Protein AF-A0A353X025-F1 (afdb_monomer_lite)

Foldseek 3Di:
DPVVVVLVPLVVLVVCVVVLVVVLVVPPDPVSLLVSLVSLLSNCVVPVPVSVVQLVVLCVDPDPSSVVSSVSNVVVNVVVVVVVD

Radius of gyration: 12.6 Å; chains: 1; bounding box: 30×30×36 Å

Secondary structure (DSSP, 8-state):
--HHHHTT-HHHHHHTHHHHHHHHHT--SHHHHHHHHHHHHHHHHH-HHHHHHHHHHHHT-S-HHHHHHHHHHHHHHHHHHGGG-

pLDDT: mean 76.46, std 12.78, range [37.09, 87.19]

Structure (mmCIF, N/CA/C/O backbone):
data_AF-A0A353X025-F1
#
_entry.id   AF-A0A353X025-F1
#
loop_
_atom_site.group_PDB
_atom_site.id
_atom_site.type_symbol
_atom_site.label_atom_id
_atom_site.label_alt_id
_atom_site.label_comp_id
_atom_site.label_asym_id
_atom_site.label_entity_id
_atom_site.label_seq_id
_atom_site.pdbx_PDB_ins_code
_atom_site.Cartn_x
_atom_site.Cartn_y
_atom_site.Cartn_z
_atom_site.occu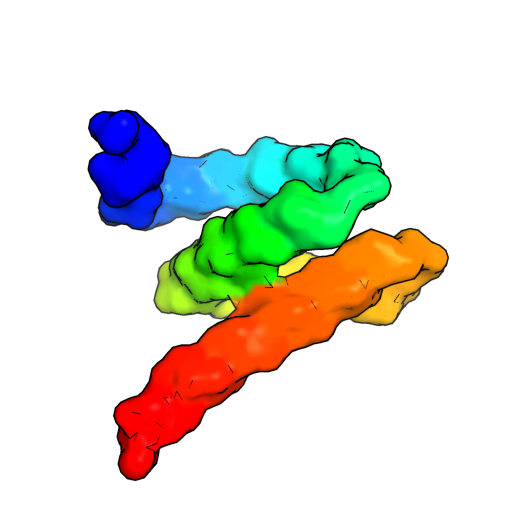pancy
_atom_site.B_iso_or_equiv
_atom_site.auth_seq_id
_atom_site.auth_comp_id
_atom_site.auth_asym_id
_atom_site.auth_atom_id
_atom_site.pdbx_PDB_model_num
ATOM 1 N N . MET A 1 1 ? -12.768 23.631 -3.271 1.00 42.47 1 MET A N 1
ATOM 2 C CA . MET A 1 1 ? -13.338 22.883 -2.133 1.00 42.47 1 MET A CA 1
ATOM 3 C C . MET A 1 1 ? -14.349 21.879 -2.693 1.00 42.47 1 MET A C 1
ATOM 5 O O . MET A 1 1 ? -15.532 22.155 -2.698 1.00 42.47 1 MET A O 1
ATOM 9 N N . PHE A 1 2 ? -13.868 20.789 -3.300 1.00 37.34 2 PHE A N 1
ATOM 10 C CA . PHE A 1 2 ? -14.705 19.748 -3.940 1.00 37.34 2 PHE A CA 1
ATOM 11 C C . PHE A 1 2 ? -14.189 18.334 -3.618 1.00 37.34 2 PHE A C 1
ATOM 13 O O . PHE A 1 2 ? -14.974 17.408 -3.493 1.00 37.34 2 PHE A O 1
ATOM 20 N N . LEU A 1 3 ? -12.880 18.168 -3.375 1.00 42.44 3 LEU A N 1
ATOM 21 C CA . LEU A 1 3 ? -12.331 16.880 -2.934 1.00 42.44 3 LEU A CA 1
ATOM 22 C C . LEU A 1 3 ? -12.703 16.507 -1.490 1.00 42.44 3 LEU A C 1
ATOM 24 O O . LEU A 1 3 ? -12.725 15.330 -1.160 1.00 42.44 3 LEU A O 1
ATOM 28 N N . GLU A 1 4 ? -12.977 17.468 -0.607 1.00 46.16 4 GLU A N 1
ATOM 29 C CA . GLU A 1 4 ? -13.227 17.160 0.811 1.00 46.16 4 GLU A CA 1
ATOM 30 C C . GLU A 1 4 ? -14.618 16.565 1.071 1.00 46.16 4 GLU A C 1
ATOM 32 O O . GLU A 1 4 ? -14.770 15.785 2.011 1.00 46.16 4 GLU A O 1
ATOM 37 N N . SER A 1 5 ? -15.614 16.889 0.237 1.00 47.41 5 SER A N 1
ATOM 38 C CA . SER A 1 5 ? -16.968 16.329 0.334 1.00 47.41 5 SER A CA 1
ATOM 39 C C . SER A 1 5 ? -17.044 14.901 -0.204 1.00 47.41 5 SER A C 1
ATOM 41 O O . SER A 1 5 ? -17.690 14.067 0.416 1.00 47.41 5 SER A O 1
ATOM 43 N N . GLU A 1 6 ? -16.321 14.595 -1.283 1.00 50.62 6 GLU A N 1
ATOM 44 C CA . GLU A 1 6 ? -16.287 13.260 -1.907 1.00 50.62 6 GLU A CA 1
ATOM 45 C C . GLU A 1 6 ? -15.503 12.234 -1.068 1.00 50.62 6 GLU A C 1
ATOM 47 O O . GLU A 1 6 ? -15.773 11.040 -1.109 1.00 50.62 6 GLU A O 1
ATOM 52 N N . ILE A 1 7 ? -14.565 12.683 -0.221 1.00 53.06 7 ILE A N 1
ATOM 53 C CA . ILE A 1 7 ? -13.847 11.796 0.714 1.00 53.06 7 ILE A CA 1
ATOM 54 C C . ILE A 1 7 ? -14.755 11.309 1.870 1.00 53.06 7 ILE A C 1
ATOM 56 O O . ILE A 1 7 ? -14.348 10.442 2.646 1.00 53.06 7 ILE A O 1
ATOM 60 N N . LYS A 1 8 ? -15.982 11.831 2.020 1.00 54.47 8 LYS A N 1
ATOM 61 C CA . LYS A 1 8 ? -16.947 11.284 2.992 1.00 54.47 8 LYS A CA 1
ATOM 62 C C . LYS A 1 8 ? -17.597 9.986 2.523 1.00 54.47 8 LYS A C 1
ATOM 64 O O . LYS A 1 8 ? -18.051 9.225 3.379 1.00 54.47 8 LYS A O 1
ATOM 69 N N . ASP A 1 9 ? -17.631 9.727 1.219 1.00 65.12 9 ASP A N 1
ATOM 70 C CA . ASP A 1 9 ? -18.355 8.586 0.681 1.00 65.12 9 ASP A CA 1
ATOM 71 C C . ASP A 1 9 ? -17.469 7.335 0.689 1.00 65.12 9 ASP A C 1
ATOM 73 O O . ASP A 1 9 ? -16.602 7.109 -0.161 1.00 65.12 9 ASP A O 1
ATOM 77 N N . ARG A 1 10 ? -17.623 6.546 1.757 1.00 67.25 10 ARG A N 1
ATOM 78 C CA . ARG A 1 10 ? -16.813 5.346 1.994 1.00 67.25 10 ARG A CA 1
ATOM 79 C C . ARG A 1 10 ? -16.994 4.323 0.877 1.00 67.25 10 ARG A C 1
ATOM 81 O O . ARG A 1 10 ? -16.025 3.665 0.515 1.00 67.25 10 ARG A O 1
ATOM 88 N N . GLU A 1 11 ? -18.196 4.214 0.320 1.00 67.94 11 GLU A N 1
ATOM 89 C CA . GLU A 1 11 ? -18.493 3.278 -0.765 1.00 67.94 11 GLU A CA 1
ATOM 90 C C . GLU A 1 11 ? -17.794 3.693 -2.062 1.00 67.94 11 GLU A C 1
ATOM 92 O O . GLU A 1 11 ? -17.181 2.851 -2.723 1.00 67.94 11 GLU A O 1
ATOM 97 N N . PHE A 1 12 ? -17.757 4.995 -2.367 1.00 72.25 12 PHE A N 1
ATOM 98 C CA . PHE A 1 12 ? -16.991 5.518 -3.501 1.00 72.25 12 PHE A CA 1
ATOM 99 C C . PHE A 1 12 ? -15.484 5.256 -3.369 1.00 72.25 12 PHE A C 1
ATOM 101 O O . PHE A 1 12 ? -14.837 4.838 -4.332 1.00 72.25 12 PHE A O 1
ATOM 108 N N . LEU A 1 13 ? -14.913 5.453 -2.175 1.00 69.38 13 LEU A N 1
ATOM 109 C CA . LEU A 1 13 ? -13.490 5.198 -1.909 1.00 69.38 13 LEU A CA 1
ATOM 110 C C . LEU A 1 13 ? -13.118 3.719 -2.070 1.00 69.38 13 LEU A C 1
ATOM 112 O O . LEU A 1 13 ? -12.034 3.396 -2.560 1.00 69.38 13 LEU A O 1
ATOM 116 N N . VAL A 1 14 ? -14.019 2.823 -1.671 1.00 70.75 14 VAL A N 1
ATOM 117 C CA . VAL A 1 14 ? -13.841 1.374 -1.790 1.00 70.75 14 VAL A CA 1
ATOM 118 C C . VAL A 1 14 ? -13.981 0.920 -3.241 1.00 70.75 14 VAL A C 1
ATOM 120 O O . VAL A 1 14 ? -13.124 0.175 -3.720 1.00 70.75 14 VAL A O 1
ATOM 123 N N . GLY A 1 15 ? -15.000 1.405 -3.957 1.00 76.94 15 GLY A N 1
ATOM 124 C CA . GLY A 1 15 ? -15.202 1.114 -5.379 1.00 76.94 15 GLY A CA 1
ATOM 125 C C . GLY A 1 15 ? -14.089 1.677 -6.267 1.00 76.94 15 GLY A C 1
ATOM 126 O O . GLY A 1 15 ? -13.690 1.049 -7.243 1.00 76.94 15 GLY A O 1
ATOM 127 N N . SER A 1 16 ? -13.512 2.815 -5.879 1.00 75.88 16 SER A N 1
ATOM 128 C CA . SER A 1 16 ? -12.411 3.459 -6.604 1.00 75.88 16 SER A CA 1
ATOM 129 C C . SER A 1 16 ? -11.028 2.939 -6.206 1.00 75.88 16 SER A C 1
ATOM 131 O O . SER A 1 16 ? -10.029 3.392 -6.762 1.00 75.88 16 SER A O 1
ATOM 133 N N . CYS A 1 17 ? -10.926 1.991 -5.266 1.00 74.62 17 CYS A N 1
ATOM 134 C CA . CYS A 1 17 ? -9.646 1.474 -4.774 1.00 74.62 17 CYS A CA 1
ATOM 135 C C . CYS A 1 17 ? -8.750 0.972 -5.919 1.00 74.62 17 CYS A C 1
ATOM 137 O O . CYS A 1 17 ? -7.563 1.291 -5.958 1.00 74.62 17 CYS A O 1
ATOM 139 N N . ASP A 1 18 ? -9.321 0.250 -6.884 1.00 78.88 18 ASP A N 1
ATOM 140 C CA . ASP A 1 18 ? -8.584 -0.281 -8.033 1.00 78.88 18 ASP A CA 1
ATOM 141 C C . ASP A 1 18 ? -8.082 0.829 -8.979 1.00 78.88 18 ASP A C 1
ATOM 143 O O . ASP A 1 18 ? -6.957 0.757 -9.471 1.00 78.88 18 ASP A O 1
ATOM 147 N N . VAL A 1 19 ? -8.834 1.926 -9.125 1.00 82.06 19 VAL A N 1
ATOM 148 C CA . VAL A 1 19 ? -8.400 3.123 -9.872 1.00 82.06 19 VAL A CA 1
ATOM 149 C C . VAL A 1 19 ? -7.265 3.846 -9.143 1.00 82.06 19 VAL A C 1
ATOM 151 O O . VAL A 1 19 ? -6.271 4.248 -9.747 1.00 82.06 19 VAL A O 1
ATOM 154 N N . ILE A 1 20 ? -7.363 3.977 -7.819 1.00 79.19 20 ILE A N 1
ATOM 155 C CA . ILE A 1 20 ? -6.339 4.635 -6.997 1.00 79.19 20 ILE A CA 1
ATOM 156 C C . ILE A 1 20 ? -5.039 3.803 -6.993 1.00 79.19 20 ILE A C 1
ATOM 158 O O . ILE A 1 20 ? -3.941 4.367 -6.974 1.00 79.19 20 ILE A O 1
ATOM 162 N N . LYS A 1 21 ? -5.126 2.467 -7.094 1.00 80.56 21 LYS A N 1
ATOM 163 C CA . LYS A 1 21 ? -3.954 1.601 -7.326 1.00 80.56 21 LYS A CA 1
ATOM 164 C C . LYS A 1 21 ? -3.283 1.888 -8.670 1.00 80.56 21 LYS A C 1
ATOM 166 O O . LYS A 1 21 ? -2.063 1.810 -8.755 1.00 80.56 21 LYS A O 1
ATOM 171 N N . GLU A 1 22 ? -4.028 2.250 -9.708 1.00 82.19 22 GLU A N 1
ATOM 172 C CA . GLU A 1 22 ? -3.424 2.664 -10.980 1.00 82.19 22 GLU A CA 1
ATOM 173 C C . GLU A 1 22 ? -2.730 4.023 -10.871 1.00 82.19 22 GLU A C 1
ATOM 175 O O . GLU A 1 22 ? -1.659 4.219 -11.445 1.00 82.19 22 GLU A O 1
ATOM 180 N N . TRP A 1 23 ? -3.264 4.948 -10.069 1.00 81.88 23 TRP A N 1
ATOM 181 C CA . TRP A 1 23 ? -2.627 6.250 -9.836 1.00 81.88 23 TRP A CA 1
ATOM 182 C C . TRP A 1 23 ? -1.252 6.124 -9.186 1.00 81.88 23 TRP A C 1
ATOM 184 O O . TRP A 1 23 ? -0.375 6.950 -9.446 1.00 81.88 23 TRP A O 1
ATOM 194 N N . GLN A 1 24 ? -1.040 5.071 -8.395 1.00 81.38 24 GLN A N 1
ATOM 195 C CA . GLN A 1 24 ? 0.261 4.746 -7.824 1.00 81.38 24 GLN A CA 1
ATOM 196 C C . GLN A 1 24 ? 1.329 4.493 -8.907 1.00 81.38 24 GLN A C 1
ATOM 198 O O . GLN A 1 24 ? 2.456 4.962 -8.745 1.00 81.38 24 GLN A O 1
ATOM 203 N N . LYS A 1 25 ? 0.976 3.912 -10.064 1.00 80.75 25 LYS A N 1
ATOM 204 C CA . LYS A 1 25 ? 1.907 3.719 -11.197 1.00 80.75 25 LYS A CA 1
ATOM 205 C C . LYS A 1 25 ? 2.364 5.042 -11.820 1.00 80.75 25 LYS A C 1
ATOM 207 O O . LYS A 1 25 ? 3.413 5.107 -12.454 1.00 80.75 25 LYS A O 1
ATOM 212 N N . HIS A 1 26 ? 1.588 6.109 -11.629 1.00 81.50 26 HIS A N 1
ATOM 213 C CA . HIS A 1 26 ? 1.876 7.456 -12.125 1.00 81.50 26 HIS A CA 1
ATOM 214 C C . HIS A 1 26 ? 2.507 8.372 -11.060 1.00 81.50 26 HIS A C 1
ATOM 216 O O . HIS A 1 26 ? 2.672 9.582 -11.284 1.00 81.50 26 HIS A O 1
ATOM 222 N N . VAL A 1 27 ? 2.878 7.824 -9.897 1.00 79.81 27 VAL A N 1
ATOM 223 C CA . VAL A 1 27 ? 3.599 8.565 -8.858 1.00 79.81 27 VAL A CA 1
ATOM 224 C C . VAL A 1 27 ? 5.041 8.763 -9.297 1.00 79.81 27 VAL A C 1
ATOM 226 O O . VAL A 1 27 ? 5.887 7.886 -9.182 1.00 79.81 27 VAL A O 1
ATOM 229 N N . ASN A 1 28 ? 5.319 9.969 -9.778 1.00 80.12 28 ASN A N 1
ATOM 230 C CA . ASN A 1 28 ? 6.657 10.416 -10.155 1.00 80.12 28 ASN A CA 1
ATOM 231 C C . ASN A 1 28 ? 7.185 11.556 -9.272 1.00 80.12 28 ASN A C 1
ATOM 233 O O . ASN A 1 28 ? 8.264 12.082 -9.526 1.00 80.12 28 ASN A O 1
ATOM 237 N N . ASN A 1 29 ? 6.414 11.976 -8.265 1.00 84.19 29 ASN A N 1
ATOM 238 C CA . ASN A 1 29 ? 6.756 13.114 -7.422 1.00 84.19 29 ASN A CA 1
ATOM 239 C C . ASN A 1 29 ? 6.343 12.895 -5.961 1.00 84.19 29 ASN A C 1
ATOM 241 O O . ASN A 1 29 ? 5.351 12.226 -5.662 1.00 84.19 29 ASN A O 1
ATOM 245 N N . TRP A 1 30 ? 7.069 13.551 -5.058 1.00 80.38 30 TRP A N 1
ATOM 246 C CA . TRP A 1 30 ? 6.873 13.499 -3.612 1.00 80.38 30 TRP A CA 1
ATOM 247 C C . TRP A 1 30 ? 5.490 14.006 -3.196 1.00 80.38 30 TRP A C 1
ATOM 249 O O . TRP A 1 30 ? 4.829 13.356 -2.394 1.00 80.38 30 TRP A O 1
ATOM 259 N N . GLY A 1 31 ? 5.009 15.103 -3.791 1.00 82.12 31 GLY A N 1
ATOM 260 C CA . GLY A 1 31 ? 3.681 15.646 -3.474 1.00 82.12 31 GLY A CA 1
ATOM 261 C C . GLY A 1 31 ? 2.536 14.701 -3.851 1.00 82.12 31 GLY A C 1
ATOM 262 O O . GLY A 1 31 ? 1.569 14.570 -3.106 1.00 82.12 31 GLY A O 1
ATOM 263 N N . LYS A 1 32 ? 2.669 13.977 -4.973 1.00 81.62 32 LYS A N 1
ATOM 264 C CA . LYS A 1 32 ? 1.687 12.960 -5.383 1.00 81.62 32 LYS A CA 1
ATOM 265 C C . LYS A 1 32 ? 1.708 11.761 -4.440 1.00 81.62 32 LYS A C 1
ATOM 267 O O . LYS A 1 32 ? 0.647 11.272 -4.075 1.00 81.62 32 LYS A O 1
ATOM 272 N N . CYS A 1 33 ? 2.900 11.329 -4.025 1.00 83.19 33 CYS A N 1
ATOM 273 C CA . CYS A 1 33 ? 3.073 10.243 -3.063 1.00 83.19 33 CYS A CA 1
ATOM 274 C C . CYS A 1 33 ? 2.424 10.576 -1.707 1.00 83.19 33 CYS A C 1
ATOM 276 O O . CYS A 1 33 ? 1.694 9.754 -1.163 1.00 83.19 33 CYS A O 1
ATOM 278 N N . ASP A 1 34 ? 2.611 11.800 -1.203 1.00 83.56 34 ASP A N 1
ATOM 279 C CA . ASP A 1 34 ? 2.013 12.255 0.062 1.00 83.56 34 ASP A CA 1
ATOM 280 C C . ASP A 1 34 ? 0.484 12.425 -0.016 1.00 83.56 34 ASP A C 1
ATOM 282 O O . ASP A 1 34 ? -0.248 12.091 0.915 1.00 83.56 34 ASP A O 1
ATOM 286 N N . ALA A 1 35 ? -0.033 12.905 -1.150 1.00 83.75 35 ALA A N 1
ATOM 287 C CA . ALA A 1 35 ? -1.474 12.990 -1.367 1.00 83.75 35 ALA A CA 1
ATOM 288 C C . ALA A 1 35 ? -2.119 11.593 -1.441 1.00 83.75 35 ALA A C 1
ATOM 290 O O . ALA A 1 35 ? -3.127 11.339 -0.778 1.00 83.75 35 ALA A O 1
ATOM 291 N N . LEU A 1 36 ? -1.514 10.671 -2.200 1.00 85.19 36 LEU A N 1
ATOM 292 C CA . LEU A 1 36 ? -1.984 9.289 -2.322 1.00 85.19 36 LEU A CA 1
ATOM 293 C C . LEU A 1 36 ? -1.910 8.540 -0.996 1.00 85.19 36 LEU A C 1
ATOM 295 O O . LEU A 1 36 ? -2.853 7.826 -0.661 1.00 85.19 36 LEU A O 1
ATOM 299 N N . SER A 1 37 ? -0.846 8.723 -0.213 1.00 85.38 37 SER A N 1
ATOM 300 C CA . SER A 1 37 ? -0.708 8.048 1.078 1.00 85.38 37 SER A CA 1
ATOM 301 C C . SER A 1 37 ? -1.805 8.465 2.060 1.00 85.38 37 SER A C 1
ATOM 303 O O . SER A 1 37 ? -2.353 7.613 2.757 1.00 85.38 37 SER A O 1
ATOM 305 N N . LYS A 1 38 ? -2.208 9.742 2.071 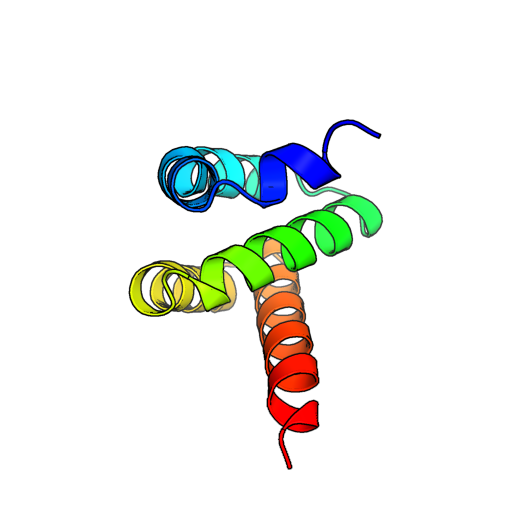1.00 84.06 38 LYS A N 1
ATOM 306 C CA . LYS A 1 38 ? -3.336 10.235 2.881 1.00 84.06 38 LYS A CA 1
ATOM 307 C C . LYS A 1 38 ? -4.666 9.606 2.474 1.00 84.06 38 LYS A C 1
ATOM 309 O O . LYS A 1 38 ? -5.450 9.244 3.351 1.00 84.06 38 LYS A O 1
ATOM 314 N N . ILE A 1 39 ? -4.913 9.469 1.170 1.00 83.56 39 ILE A N 1
ATOM 315 C CA . ILE A 1 39 ? -6.122 8.822 0.640 1.00 83.56 39 ILE A CA 1
ATOM 316 C C . ILE A 1 39 ? -6.115 7.338 1.019 1.00 83.56 39 ILE A C 1
ATOM 318 O O . ILE A 1 39 ? -7.061 6.866 1.645 1.00 83.56 39 ILE A O 1
ATOM 322 N N . PHE A 1 40 ? -5.019 6.626 0.751 1.00 84.31 40 PHE A N 1
ATOM 323 C CA . PHE A 1 40 ? -4.882 5.213 1.107 1.00 84.31 40 PHE A CA 1
ATOM 324 C C . PHE A 1 40 ? -4.980 4.959 2.607 1.00 84.31 40 PHE A C 1
ATOM 326 O O . PHE A 1 40 ? -5.575 3.966 3.001 1.00 84.31 40 PHE A O 1
ATOM 333 N N . THR A 1 41 ? -4.463 5.857 3.447 1.00 86.19 41 THR A N 1
ATOM 334 C CA . THR A 1 41 ? -4.605 5.747 4.906 1.00 86.19 41 THR A CA 1
ATOM 335 C C . THR A 1 41 ? -6.077 5.792 5.320 1.00 86.19 41 THR A C 1
ATOM 337 O O . THR A 1 41 ? -6.482 5.032 6.190 1.00 86.19 41 THR A O 1
ATOM 340 N N . LYS A 1 42 ? -6.902 6.633 4.680 1.00 83.06 42 LYS A N 1
ATOM 341 C CA . LYS A 1 42 ? -8.353 6.653 4.933 1.00 83.06 42 LYS A CA 1
ATOM 342 C C . LYS A 1 42 ? -9.043 5.382 4.439 1.00 83.06 42 LYS A C 1
ATOM 344 O O . LYS A 1 42 ? -9.946 4.895 5.101 1.00 83.06 42 LYS A O 1
ATOM 349 N N . ILE A 1 43 ? -8.616 4.830 3.302 1.00 82.81 43 ILE A N 1
ATOM 350 C CA . ILE A 1 43 ? -9.157 3.559 2.793 1.00 82.81 43 ILE A CA 1
ATOM 351 C C . ILE A 1 43 ? -8.767 2.404 3.726 1.00 82.81 43 ILE A C 1
ATOM 353 O O . ILE A 1 43 ? -9.608 1.563 4.023 1.00 82.81 43 ILE 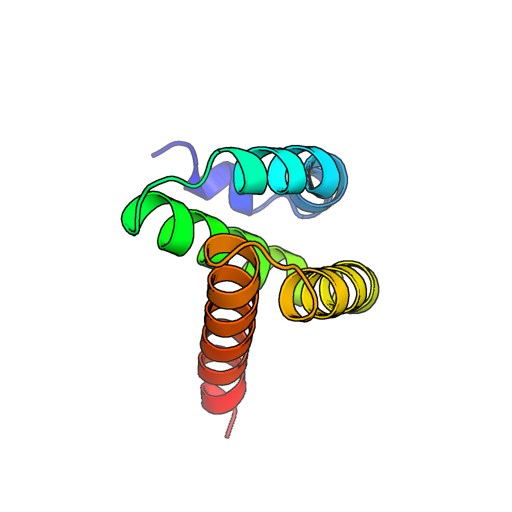A O 1
ATOM 357 N N . LEU A 1 44 ? -7.534 2.399 4.243 1.00 84.19 44 LEU A N 1
ATOM 358 C CA . LEU A 1 44 ? -7.044 1.425 5.223 1.00 84.19 44 LEU A CA 1
ATOM 359 C C . LEU A 1 44 ? -7.870 1.454 6.520 1.00 84.19 44 LEU A C 1
ATOM 361 O O . LEU A 1 44 ? -8.124 0.406 7.097 1.00 84.19 44 LEU A O 1
ATOM 365 N N . GLU A 1 45 ? -8.330 2.633 6.951 1.00 82.19 45 GLU A N 1
ATOM 366 C CA . GLU A 1 45 ? -9.236 2.784 8.104 1.00 82.19 45 GLU A CA 1
AT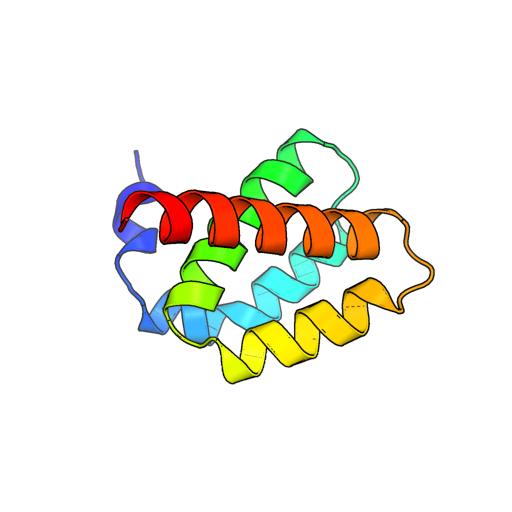OM 367 C C . GLU A 1 45 ? -10.637 2.187 7.856 1.00 82.19 45 GLU A C 1
ATOM 369 O O . GLU A 1 45 ? -11.348 1.898 8.814 1.00 82.19 45 GLU A O 1
ATOM 374 N N . ILE A 1 46 ? -11.051 2.013 6.594 1.00 81.88 46 ILE A N 1
ATOM 375 C CA . ILE A 1 46 ? -12.376 1.491 6.218 1.00 81.88 46 ILE A CA 1
ATOM 376 C C . ILE A 1 46 ? -12.305 -0.009 5.907 1.00 81.88 46 ILE A C 1
ATOM 378 O O . ILE A 1 46 ? -13.143 -0.770 6.381 1.00 81.88 46 ILE A O 1
ATOM 382 N N . ILE A 1 47 ? -11.318 -0.433 5.108 1.00 81.56 47 ILE A N 1
ATOM 383 C CA . ILE A 1 47 ? -11.108 -1.831 4.702 1.00 81.56 47 ILE A CA 1
ATOM 384 C C . ILE A 1 47 ? -9.641 -2.212 4.933 1.00 81.56 47 ILE A C 1
ATOM 386 O O . ILE A 1 47 ? -8.839 -2.211 3.990 1.00 81.56 47 ILE A O 1
ATOM 390 N N . PRO A 1 48 ? -9.272 -2.541 6.180 1.00 80.31 48 PRO A N 1
ATOM 391 C CA . PRO A 1 48 ? -7.896 -2.866 6.516 1.00 80.31 48 PRO A CA 1
ATOM 392 C C . PRO A 1 48 ? -7.402 -4.115 5.782 1.00 80.31 48 PRO A C 1
ATOM 394 O O . PRO A 1 48 ? -6.334 -4.056 5.181 1.00 80.31 48 PRO A O 1
ATOM 397 N N . ASP A 1 49 ? -8.186 -5.198 5.738 1.00 78.88 49 ASP A N 1
ATOM 398 C CA . ASP A 1 49 ? -7.787 -6.475 5.127 1.00 78.88 49 ASP A CA 1
ATOM 399 C C . ASP A 1 49 ? -7.321 -6.329 3.669 1.00 78.88 49 ASP A C 1
ATOM 401 O O . ASP A 1 49 ? -6.191 -6.680 3.329 1.00 78.88 49 ASP A O 1
ATOM 405 N N . LYS A 1 50 ? -8.148 -5.717 2.810 1.00 78.44 50 LYS A N 1
ATOM 406 C CA . LYS A 1 50 ? -7.858 -5.579 1.369 1.00 78.44 50 LYS A CA 1
ATOM 407 C C . LYS A 1 50 ? -6.672 -4.649 1.092 1.00 78.44 50 LYS A C 1
ATOM 409 O O . LYS A 1 50 ? -5.932 -4.847 0.126 1.00 78.44 50 LYS A O 1
ATOM 414 N N . VAL A 1 51 ? -6.494 -3.602 1.900 1.00 81.38 51 VAL A N 1
ATOM 415 C CA . VAL A 1 51 ? -5.391 -2.646 1.717 1.00 81.38 51 VAL A CA 1
ATOM 416 C C . VAL A 1 51 ? -4.092 -3.195 2.299 1.00 81.38 51 VAL A C 1
ATOM 418 O O . VAL A 1 51 ? -3.031 -2.969 1.723 1.00 81.38 51 VAL A O 1
ATOM 421 N N . PHE A 1 52 ? -4.148 -3.955 3.390 1.00 82.31 52 PHE A N 1
ATOM 422 C CA . PHE A 1 52 ? -2.966 -4.537 4.017 1.00 82.31 52 PHE A CA 1
ATOM 423 C C . PHE A 1 52 ? -2.266 -5.555 3.109 1.00 82.31 52 PHE A C 1
ATOM 425 O O . PHE A 1 52 ? -1.044 -5.500 2.958 1.00 82.31 52 PHE A O 1
ATOM 432 N N . GLU A 1 53 ? -3.025 -6.409 2.418 1.00 84.00 53 GLU A N 1
ATOM 433 C CA . GLU A 1 53 ? -2.470 -7.299 1.388 1.00 84.00 53 GLU A CA 1
ATOM 434 C C . GLU A 1 53 ? -1.759 -6.511 0.279 1.00 84.00 53 GLU A C 1
ATOM 436 O O . GLU A 1 53 ? -0.647 -6.852 -0.131 1.00 84.00 53 GLU A O 1
ATOM 441 N N . GLN A 1 54 ? -2.351 -5.396 -0.160 1.00 83.12 54 GLN A N 1
ATOM 442 C CA . GLN A 1 54 ? -1.756 -4.527 -1.173 1.00 83.12 54 GLN A CA 1
ATOM 443 C C . GLN A 1 54 ? -0.462 -3.857 -0.680 1.00 83.12 54 GLN A C 1
ATOM 445 O O . GLN A 1 54 ? 0.513 -3.777 -1.429 1.00 83.12 54 GLN A O 1
ATOM 450 N N . LEU A 1 55 ? -0.426 -3.402 0.576 1.00 84.44 55 LEU A N 1
ATOM 451 C CA . LEU A 1 55 ? 0.768 -2.824 1.200 1.00 84.44 55 LEU A CA 1
ATOM 452 C C . LEU A 1 55 ? 1.905 -3.849 1.275 1.00 84.44 55 LEU A C 1
ATOM 454 O O . LEU A 1 55 ? 3.045 -3.530 0.941 1.00 84.44 55 LEU A O 1
ATOM 458 N N . LEU A 1 56 ? 1.603 -5.097 1.643 1.00 83.81 56 LEU A N 1
ATOM 459 C CA . LEU A 1 56 ? 2.586 -6.184 1.660 1.00 83.81 56 LEU A CA 1
ATOM 460 C C . LEU A 1 56 ? 3.171 -6.457 0.268 1.00 83.81 56 LEU A C 1
ATOM 462 O O . LEU A 1 56 ? 4.379 -6.679 0.145 1.00 83.81 56 LEU A O 1
ATOM 466 N N . LEU A 1 57 ? 2.342 -6.407 -0.779 1.00 85.25 57 LEU A N 1
ATOM 467 C CA . LEU A 1 57 ? 2.799 -6.537 -2.164 1.00 85.25 57 LEU A CA 1
ATOM 468 C C . LEU A 1 57 ? 3.704 -5.368 -2.576 1.00 85.25 57 LEU A C 1
ATOM 470 O O . LEU A 1 57 ? 4.765 -5.591 -3.157 1.00 85.25 57 LEU A O 1
ATOM 474 N N . TRP A 1 58 ? 3.336 -4.131 -2.234 1.00 84.50 58 TRP A N 1
ATOM 475 C CA . TRP A 1 58 ? 4.143 -2.945 -2.540 1.00 84.50 58 TRP A CA 1
ATOM 476 C C . TRP A 1 58 ? 5.457 -2.882 -1.770 1.00 84.50 58 TRP A C 1
ATOM 478 O O . TRP A 1 58 ? 6.459 -2.424 -2.312 1.00 84.50 58 TRP A O 1
ATOM 488 N N . ASN A 1 59 ? 5.491 -3.404 -0.547 1.00 83.69 59 ASN A N 1
ATOM 489 C CA . ASN A 1 59 ? 6.725 -3.538 0.221 1.00 83.69 59 ASN A CA 1
ATOM 490 C C . ASN A 1 59 ? 7.721 -4.490 -0.474 1.00 83.69 59 ASN A C 1
ATOM 492 O O . ASN A 1 59 ? 8.919 -4.229 -0.498 1.00 83.69 59 ASN A O 1
ATOM 496 N N . LYS A 1 60 ? 7.223 -5.547 -1.129 1.00 83.69 60 LYS A N 1
ATOM 497 C CA . LYS A 1 60 ? 8.041 -6.503 -1.899 1.00 83.69 60 LYS A CA 1
ATOM 498 C C . LYS A 1 60 ? 8.319 -6.075 -3.349 1.00 83.69 60 LYS A C 1
ATOM 500 O O . LYS A 1 60 ? 9.034 -6.782 -4.060 1.00 83.69 60 LYS A O 1
ATOM 505 N N . SER A 1 61 ? 7.755 -4.957 -3.807 1.00 83.31 61 SER A N 1
ATOM 506 C CA . SER A 1 61 ? 7.951 -4.447 -5.167 1.00 83.31 61 SER A CA 1
ATOM 507 C C . SER A 1 61 ? 9.378 -3.923 -5.363 1.00 83.31 61 SER A C 1
ATOM 509 O O . SER A 1 61 ? 9.981 -3.368 -4.448 1.00 83.31 61 SER A O 1
ATOM 511 N N . LYS A 1 62 ? 9.923 -4.059 -6.580 1.00 80.88 62 LYS A N 1
ATOM 512 C CA . LYS A 1 62 ? 11.220 -3.459 -6.963 1.00 80.88 62 LYS A CA 1
ATOM 513 C C . LYS A 1 62 ? 11.130 -1.947 -7.201 1.00 80.88 62 LYS A C 1
ATOM 515 O O . LYS A 1 62 ? 12.159 -1.287 -7.332 1.00 80.88 62 LYS A O 1
ATOM 520 N N . ASN A 1 63 ? 9.921 -1.400 -7.288 1.00 82.06 63 ASN A N 1
ATOM 521 C CA . ASN A 1 63 ? 9.708 0.022 -7.510 1.00 82.06 63 ASN A CA 1
ATOM 522 C C . ASN A 1 63 ? 9.886 0.797 -6.203 1.00 82.06 63 ASN A C 1
ATOM 524 O O . ASN A 1 63 ? 9.134 0.620 -5.248 1.00 82.06 63 ASN A O 1
ATOM 528 N N . PHE A 1 64 ? 10.830 1.735 -6.203 1.00 82.88 64 PHE A N 1
ATOM 529 C CA . PHE A 1 64 ? 11.125 2.584 -5.048 1.00 82.88 64 PHE A CA 1
ATOM 530 C C . PHE A 1 64 ? 9.897 3.351 -4.521 1.00 82.88 64 PHE A C 1
ATOM 532 O O . PHE A 1 64 ? 9.715 3.499 -3.311 1.00 82.88 64 PHE A O 1
ATOM 539 N N . TRP A 1 65 ? 9.039 3.836 -5.422 1.00 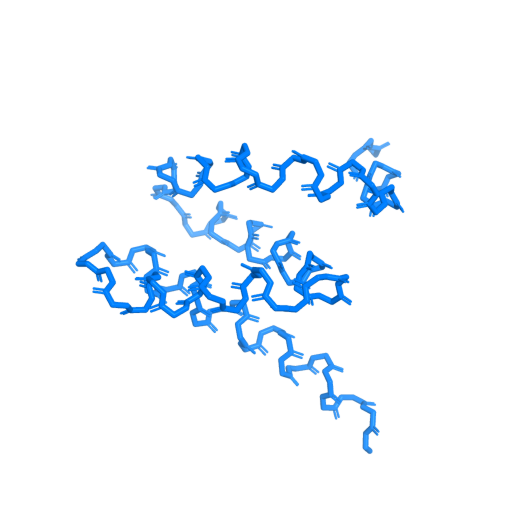84.06 65 TRP A N 1
ATOM 540 C CA . TRP A 1 65 ? 7.843 4.598 -5.057 1.00 84.06 65 TRP A CA 1
ATOM 541 C C . TRP A 1 65 ? 6.793 3.746 -4.344 1.00 84.06 65 TRP A C 1
ATOM 543 O O . TRP A 1 65 ? 6.154 4.239 -3.418 1.00 84.06 65 TRP A O 1
ATOM 553 N N . ASP A 1 66 ? 6.669 2.475 -4.718 1.00 83.19 66 ASP A N 1
ATOM 554 C CA . ASP A 1 66 ? 5.716 1.522 -4.146 1.00 83.19 66 ASP A CA 1
ATOM 555 C C . ASP A 1 66 ? 6.083 1.226 -2.691 1.00 83.19 66 ASP A C 1
ATOM 557 O O . ASP A 1 66 ? 5.259 1.381 -1.786 1.00 83.19 66 ASP A O 1
ATOM 561 N N . THR A 1 67 ? 7.354 0.889 -2.457 1.00 85.19 67 THR A N 1
ATOM 562 C CA . THR A 1 67 ? 7.886 0.627 -1.117 1.00 85.19 67 THR A CA 1
ATOM 563 C C . THR A 1 67 ? 7.749 1.862 -0.232 1.00 85.19 67 THR A C 1
ATOM 565 O O . THR A 1 67 ? 7.318 1.777 0.921 1.00 85.19 67 THR A O 1
ATOM 568 N N . ARG A 1 68 ? 8.054 3.043 -0.782 1.00 85.44 68 ARG A N 1
ATOM 569 C CA . ARG A 1 68 ? 7.923 4.312 -0.064 1.00 85.44 68 ARG A CA 1
ATOM 570 C C . ARG A 1 68 ? 6.473 4.628 0.289 1.00 85.44 68 ARG A C 1
ATOM 572 O O . ARG A 1 68 ? 6.207 5.027 1.420 1.00 85.44 68 ARG A O 1
ATOM 579 N N . LEU A 1 69 ? 5.552 4.468 -0.657 1.00 86.75 69 LEU A N 1
ATOM 580 C CA . LEU A 1 69 ? 4.131 4.707 -0.433 1.00 86.75 69 LEU A CA 1
ATOM 581 C C . LEU A 1 69 ? 3.617 3.793 0.683 1.00 86.75 69 LEU A C 1
ATOM 583 O O . LEU A 1 69 ? 2.975 4.277 1.614 1.00 86.75 69 LEU A O 1
ATOM 587 N N . SER A 1 70 ? 3.981 2.507 0.641 1.00 87.19 70 SER A N 1
ATOM 588 C CA . SER A 1 70 ? 3.628 1.552 1.689 1.00 87.19 70 SER A CA 1
ATOM 589 C C . SER A 1 70 ? 4.136 1.983 3.066 1.00 87.19 70 SER A C 1
ATOM 591 O O . SER A 1 70 ? 3.392 1.901 4.041 1.00 87.19 70 SER A O 1
ATOM 593 N N . LEU A 1 71 ? 5.380 2.459 3.159 1.00 85.25 71 LEU A N 1
ATOM 594 C CA . LEU A 1 71 ? 5.956 2.931 4.418 1.00 85.25 71 LEU A CA 1
ATOM 595 C C . LEU A 1 71 ? 5.213 4.165 4.952 1.00 85.25 71 LEU A C 1
ATOM 597 O O . LEU A 1 71 ? 4.865 4.214 6.130 1.00 85.25 71 LEU A O 1
ATOM 601 N N . ILE A 1 72 ? 4.946 5.151 4.088 1.00 86.56 72 ILE A N 1
ATOM 602 C CA . ILE A 1 72 ? 4.263 6.391 4.482 1.00 86.56 72 ILE A CA 1
ATOM 603 C C . ILE A 1 72 ? 2.839 6.091 4.954 1.00 86.56 72 ILE A C 1
ATOM 605 O O . ILE A 1 72 ? 2.435 6.621 5.985 1.00 86.56 72 ILE A O 1
ATOM 609 N N . ILE A 1 73 ? 2.096 5.228 4.253 1.00 86.44 73 ILE A N 1
ATOM 610 C CA . ILE A 1 73 ? 0.741 4.825 4.661 1.00 86.44 73 ILE A CA 1
ATOM 611 C C . ILE A 1 73 ? 0.770 4.201 6.062 1.00 86.44 73 ILE A C 1
ATOM 613 O O . ILE A 1 73 ? 0.023 4.635 6.937 1.00 86.44 73 ILE A O 1
ATOM 617 N N . SER A 1 74 ? 1.673 3.247 6.309 1.00 83.88 74 SER A N 1
ATOM 618 C CA . SER A 1 74 ? 1.808 2.601 7.621 1.00 83.88 74 SER A CA 1
ATOM 619 C C . SER A 1 74 ? 2.182 3.589 8.731 1.00 83.88 74 SER A C 1
ATOM 621 O O . SER A 1 74 ? 1.625 3.523 9.825 1.00 83.88 74 SER A O 1
ATOM 623 N N . LEU A 1 75 ? 3.090 4.534 8.459 1.00 84.62 75 LEU A N 1
ATOM 624 C CA . LEU A 1 75 ? 3.495 5.564 9.421 1.00 84.62 75 LEU A CA 1
ATOM 625 C C . LEU A 1 75 ? 2.365 6.553 9.728 1.00 84.62 75 LEU A C 1
ATOM 627 O O . LEU A 1 75 ? 2.154 6.892 10.892 1.00 84.62 75 LEU A O 1
ATOM 631 N N . LEU A 1 76 ? 1.631 7.006 8.709 1.00 84.69 76 LEU A N 1
ATOM 632 C CA . LEU A 1 76 ? 0.480 7.894 8.882 1.00 84.69 76 LEU A CA 1
ATOM 633 C C . LEU A 1 76 ? -0.629 7.203 9.671 1.00 84.69 76 LEU A C 1
ATOM 635 O O . LEU A 1 76 ? -1.179 7.797 10.598 1.00 84.69 76 LEU A O 1
ATOM 639 N N . TYR A 1 77 ? -0.917 5.944 9.344 1.00 83.00 77 TYR A N 1
ATOM 640 C CA . TYR A 1 77 ? -1.876 5.129 10.078 1.00 83.00 77 TYR A CA 1
ATOM 641 C C . TYR A 1 77 ? -1.466 4.974 11.547 1.00 83.00 77 TYR A C 1
ATOM 643 O O . TYR A 1 77 ? -2.241 5.294 12.444 1.00 83.00 77 TYR A O 1
ATOM 651 N N . PHE A 1 78 ? -0.211 4.597 11.806 1.00 80.94 78 PHE A N 1
ATOM 652 C CA . PHE A 1 78 ? 0.323 4.466 13.161 1.00 80.94 78 PHE A CA 1
ATOM 653 C C . PHE A 1 78 ? 0.320 5.785 13.948 1.00 80.94 78 PHE A C 1
ATOM 655 O O . PHE A 1 78 ? 0.023 5.807 15.139 1.00 80.94 78 PHE A O 1
ATOM 662 N N . SER A 1 79 ? 0.626 6.909 13.294 1.00 81.62 79 SER A N 1
ATOM 663 C CA . SER A 1 79 ? 0.576 8.234 13.920 1.00 81.62 79 SER A CA 1
ATOM 664 C C . SER A 1 79 ? -0.841 8.607 14.360 1.00 81.62 79 SER A C 1
ATOM 666 O O . SER A 1 79 ? -1.014 9.207 15.422 1.00 81.62 79 SER A O 1
ATOM 668 N N . LYS A 1 80 ? -1.858 8.228 13.579 1.00 75.69 80 LYS A N 1
ATOM 669 C CA . LYS A 1 80 ? -3.259 8.443 13.945 1.00 75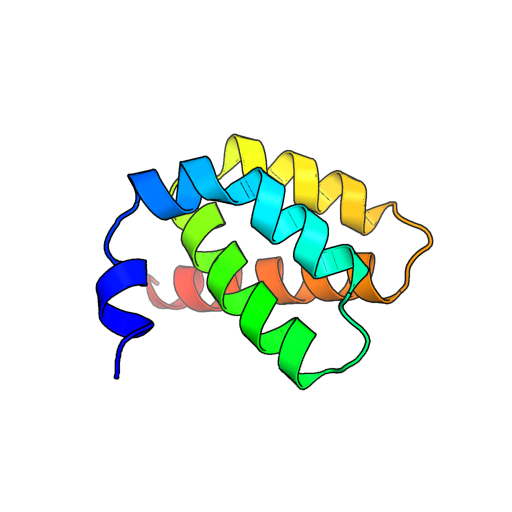.69 80 LYS A CA 1
ATOM 670 C C . LYS A 1 80 ? -3.714 7.524 15.075 1.00 75.69 80 LYS A C 1
ATOM 672 O O . LYS A 1 80 ? -4.385 7.997 15.987 1.00 75.69 80 LYS A O 1
ATOM 677 N N . THR A 1 81 ? -3.335 6.247 15.050 1.00 69.94 81 THR A N 1
ATOM 678 C CA . THR A 1 81 ? -3.734 5.287 16.093 1.00 69.94 81 THR A CA 1
ATOM 679 C C . THR A 1 81 ? -3.036 5.552 17.428 1.00 69.94 81 THR A C 1
ATOM 681 O O . THR A 1 81 ? -3.639 5.356 18.478 1.00 69.94 81 THR A O 1
ATOM 684 N N . LYS A 1 82 ? -1.813 6.102 17.418 1.00 59.03 82 LYS A N 1
ATOM 685 C CA . LYS A 1 82 ? -1.098 6.519 18.637 1.00 59.03 82 LYS A CA 1
ATOM 686 C C . LYS A 1 82 ? -1.695 7.715 19.376 1.00 59.03 82 LYS A C 1
ATOM 688 O O . LYS A 1 82 ? -1.336 7.923 20.526 1.00 59.03 82 LYS A O 1
ATOM 693 N N . LYS A 1 83 ? -2.588 8.496 18.761 1.00 51.44 83 LYS A N 1
ATOM 694 C CA . LYS A 1 83 ? -3.306 9.577 19.464 1.00 51.44 83 LYS A CA 1
ATOM 695 C C . LYS A 1 83 ? -4.403 9.070 20.411 1.00 51.44 83 LYS A C 1
ATOM 697 O O . LYS A 1 83 ? -5.022 9.888 21.079 1.00 51.44 83 LYS A O 1
ATOM 702 N N . VAL A 1 84 ? -4.659 7.761 20.445 1.00 48.31 84 VAL A N 1
ATOM 703 C CA . VAL A 1 84 ? -5.718 7.124 21.249 1.00 48.31 84 VAL A CA 1
ATOM 704 C C . VAL A 1 84 ? -5.154 6.469 22.528 1.00 48.31 84 VAL A C 1
ATOM 706 O O . VAL A 1 84 ? -5.790 5.594 23.103 1.00 48.31 84 VAL A O 1
ATOM 709 N N . VAL A 1 85 ? -3.962 6.873 22.986 1.00 37.09 85 VAL A N 1
ATOM 710 C CA . VAL A 1 85 ? -3.377 6.438 24.271 1.00 37.09 85 VAL A CA 1
ATOM 711 C C . VAL A 1 85 ? -3.046 7.647 25.126 1.00 37.09 85 VAL A C 1
ATOM 713 O O . VAL A 1 85 ? -2.423 8.583 24.576 1.00 37.09 85 VAL A O 1
#

Sequence (85 aa):
MFLESEIKDREFLVGSCDVIKEWQKHVNNWGKCDALSKIFTKILEIIPDKVFEQLLLWNKSKNFWDTRLSLIISLLYFSKTKKVV